Protein AF-A0A2N6ED39-F1 (afdb_monomer_lite)

Secondary structure (DSSP, 8-state):
------EEEEEEEEE-TT--EEEEETTTEEEES-S-STT--HHHHHHHHHHH----TT-EEE-HHHHHHSTT-EEEEEEEEETT-TTSEEEEE-S-TTTS-HHHHHHTTTT--

Sequence (113 aa):
MGERVSFNVNAELYENRFGELAIRFPGERVYQEVGTRKGENFLSDALRMLEQGECPKVWREMAPHELLYGKDWHCISRMGYVSGDERKPALEMEAQPKEIGARARAYLQDVLH

pLDDT: mean 85.82, std 12.34, range [34.44, 96.62]

Radius of gyration: 13.65 Å; chains: 1; bounding box: 30×32×41 Å

Structure (mmCIF, N/CA/C/O backbone):
data_AF-A0A2N6ED39-F1
#
_entry.id   AF-A0A2N6ED39-F1
#
loop_
_atom_site.group_PDB
_atom_site.id
_atom_site.type_symbol
_atom_site.label_atom_id
_atom_site.label_alt_id
_atom_site.label_comp_id
_atom_site.label_asym_id
_atom_site.label_entity_id
_atom_site.label_seq_id
_atom_site.pdbx_PDB_ins_code
_atom_site.Cartn_x
_atom_site.Cartn_y
_atom_site.Cartn_z
_atom_site.occupancy
_atom_site.B_iso_or_equiv
_atom_site.auth_seq_id
_atom_site.auth_comp_id
_atom_site.auth_asym_id
_atom_site.auth_atom_id
_atom_site.pdbx_PDB_model_num
ATOM 1 N N . MET A 1 1 ? -3.297 13.105 -30.021 1.00 34.44 1 MET A N 1
ATOM 2 C CA . MET A 1 1 ? -3.118 11.652 -29.819 1.00 34.44 1 MET A CA 1
ATOM 3 C C . MET A 1 1 ? -2.546 11.480 -28.426 1.00 34.44 1 MET A C 1
ATOM 5 O O . MET A 1 1 ? -1.394 11.827 -28.233 1.00 34.44 1 MET A O 1
ATOM 9 N N . GLY A 1 2 ? -3.368 11.107 -27.443 1.00 36.72 2 GLY A N 1
ATOM 10 C CA . GLY A 1 2 ? -2.869 10.820 -26.097 1.00 36.72 2 GLY A CA 1
ATOM 11 C C . GLY A 1 2 ? -2.257 9.428 -26.107 1.00 36.72 2 GLY A C 1
ATOM 12 O O . GLY A 1 2 ? -2.957 8.474 -26.451 1.00 36.72 2 GLY A O 1
ATOM 13 N N . GLU A 1 3 ? -0.961 9.317 -25.822 1.00 41.56 3 GLU A N 1
ATOM 14 C CA . GLU A 1 3 ? -0.326 8.020 -25.599 1.00 41.56 3 GLU A CA 1
ATOM 15 C C . GLU A 1 3 ? -1.124 7.275 -24.527 1.00 41.56 3 GLU A C 1
ATOM 17 O O . GLU A 1 3 ? -1.311 7.766 -23.414 1.00 41.56 3 GLU A O 1
ATOM 22 N N . ARG A 1 4 ? -1.650 6.100 -24.885 1.00 48.19 4 ARG A N 1
ATOM 23 C CA . ARG A 1 4 ? -2.228 5.168 -23.918 1.00 48.19 4 ARG A CA 1
ATOM 24 C C . ARG A 1 4 ? -1.074 4.637 -23.080 1.00 48.19 4 ARG A C 1
ATOM 26 O O . ARG A 1 4 ? -0.441 3.651 -23.449 1.00 48.19 4 ARG A O 1
ATOM 33 N N . VAL A 1 5 ? -0.769 5.335 -21.992 1.00 54.12 5 VAL A N 1
ATOM 34 C CA . VAL A 1 5 ? 0.172 4.861 -20.982 1.00 54.12 5 VAL A CA 1
ATOM 35 C C . VAL A 1 5 ? -0.348 3.516 -20.483 1.00 54.12 5 VAL A C 1
ATOM 37 O O . VAL A 1 5 ? -1.461 3.426 -19.971 1.00 54.12 5 VAL A O 1
ATOM 40 N N . SER A 1 6 ? 0.422 2.455 -20.705 1.00 59.56 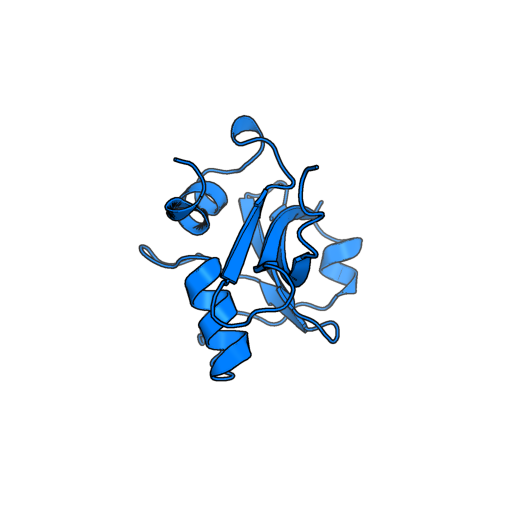6 SER A N 1
ATOM 41 C CA . SER A 1 6 ? 0.095 1.127 -20.185 1.00 59.56 6 SER A CA 1
ATOM 42 C C . SER A 1 6 ? 0.668 1.024 -18.778 1.00 59.56 6 SER A C 1
ATOM 44 O O . SER A 1 6 ? 1.870 1.198 -18.602 1.00 59.56 6 SER A O 1
ATOM 46 N N . PHE A 1 7 ? -0.180 0.794 -17.782 1.00 62.06 7 PHE A N 1
ATOM 47 C CA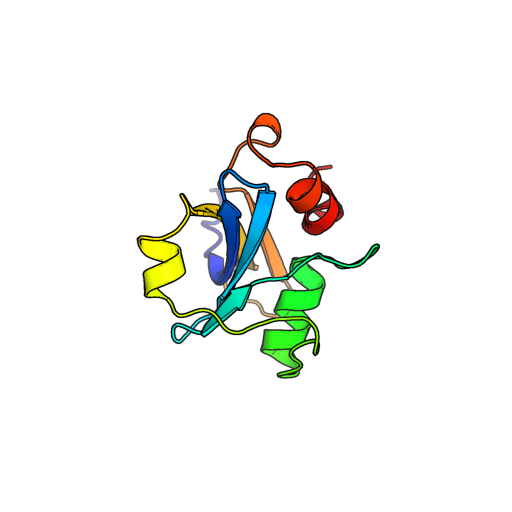 . PHE A 1 7 ? 0.225 0.694 -16.383 1.00 62.06 7 PHE A CA 1
ATOM 48 C C . PHE A 1 7 ? 0.217 -0.778 -15.966 1.00 62.06 7 PHE A C 1
ATOM 50 O O . PHE A 1 7 ? -0.840 -1.402 -15.888 1.00 62.06 7 PHE A O 1
ATOM 57 N N . ASN A 1 8 ? 1.398 -1.356 -15.739 1.00 71.12 8 ASN A N 1
ATOM 58 C CA . ASN A 1 8 ? 1.501 -2.705 -15.181 1.00 71.12 8 ASN A CA 1
ATOM 59 C C . ASN A 1 8 ? 1.396 -2.600 -13.659 1.00 71.12 8 ASN A C 1
ATOM 61 O O . ASN A 1 8 ? 2.307 -2.062 -13.034 1.00 71.12 8 ASN A O 1
ATOM 65 N N . VAL A 1 9 ? 0.292 -3.078 -13.079 1.00 74.31 9 VAL A N 1
ATOM 66 C CA . VAL A 1 9 ? 0.066 -3.040 -11.626 1.00 74.31 9 VAL A CA 1
ATOM 67 C C . VAL A 1 9 ? 0.973 -4.060 -10.939 1.00 74.31 9 VAL A C 1
ATOM 69 O O . VAL A 1 9 ? 0.857 -5.260 -11.179 1.00 74.31 9 VAL A O 1
ATOM 72 N N . ASN A 1 10 ? 1.852 -3.576 -10.063 1.00 85.31 10 ASN A N 1
ATOM 73 C CA . ASN A 1 10 ? 2.817 -4.383 -9.312 1.00 85.31 10 ASN A CA 1
ATOM 74 C C . ASN A 1 10 ? 2.618 -4.317 -7.796 1.00 85.31 10 ASN A C 1
ATOM 76 O O . ASN A 1 10 ? 3.173 -5.141 -7.075 1.00 85.31 10 ASN A O 1
ATOM 80 N N . ALA A 1 11 ? 1.821 -3.374 -7.296 1.00 92.88 11 ALA A N 1
ATOM 81 C CA . ALA A 1 11 ? 1.304 -3.429 -5.937 1.00 92.88 11 ALA A CA 1
ATOM 82 C C . ALA A 1 11 ? -0.023 -2.674 -5.836 1.00 92.88 11 ALA A C 1
ATOM 84 O O . ALA A 1 11 ? -0.276 -1.724 -6.572 1.00 92.88 11 ALA A O 1
ATOM 85 N N . GLU A 1 12 ? -0.867 -3.078 -4.901 1.00 95.06 12 GLU A N 1
ATOM 86 C CA . GLU A 1 12 ? -2.154 -2.451 -4.622 1.00 95.06 12 GLU A CA 1
ATOM 87 C C . GLU A 1 12 ? -2.236 -2.133 -3.127 1.00 95.06 12 GLU A C 1
ATOM 89 O O . GLU A 1 12 ? -1.987 -3.007 -2.296 1.00 95.06 12 GLU A O 1
ATOM 94 N N . LEU A 1 13 ? -2.598 -0.900 -2.779 1.00 95.88 13 LEU A N 1
ATOM 95 C CA . LEU A 1 13 ? -2.848 -0.466 -1.410 1.00 95.88 13 LEU A CA 1
ATOM 96 C C . LEU A 1 13 ? -4.347 -0.506 -1.122 1.00 95.88 13 LEU A C 1
ATOM 98 O O . LEU A 1 13 ? -5.158 0.058 -1.861 1.00 95.88 13 LEU A O 1
ATOM 102 N N . TYR A 1 14 ? -4.693 -1.139 -0.010 1.00 96.25 14 TYR A N 1
ATOM 103 C CA . TYR A 1 14 ? -6.049 -1.267 0.490 1.00 96.25 14 TYR A CA 1
ATOM 104 C C . TYR A 1 14 ? -6.181 -0.591 1.847 1.00 96.25 14 TYR A C 1
ATOM 106 O O . TYR A 1 14 ? -5.273 -0.641 2.681 1.00 96.25 14 TYR A O 1
ATOM 114 N N . GLU A 1 15 ? -7.350 -0.011 2.069 1.00 96.25 15 GLU A N 1
ATOM 115 C CA . GLU A 1 15 ? -7.798 0.502 3.355 1.00 96.25 15 GLU A CA 1
ATOM 116 C C . GLU A 1 15 ? -9.106 -0.189 3.732 1.00 96.25 15 GLU A C 1
ATOM 118 O O . GLU A 1 15 ? -9.873 -0.606 2.866 1.00 96.25 15 GLU A O 1
ATOM 123 N N . ASN A 1 16 ? -9.363 -0.348 5.026 1.00 94.62 16 ASN A N 1
ATOM 124 C CA . ASN A 1 16 ? -10.655 -0.819 5.504 1.00 94.62 16 ASN A CA 1
ATOM 125 C C . ASN A 1 16 ? -11.385 0.234 6.334 1.00 94.62 16 ASN A C 1
ATOM 127 O O . ASN A 1 16 ? -10.831 1.274 6.689 1.00 94.62 16 ASN A O 1
ATOM 131 N N . ARG A 1 17 ? -12.629 -0.065 6.717 1.00 91.94 17 ARG A N 1
ATOM 132 C CA . ARG A 1 17 ? -13.469 0.845 7.519 1.00 91.94 17 ARG A CA 1
ATOM 133 C C . ARG A 1 17 ? -12.873 1.268 8.871 1.00 91.94 17 ARG A C 1
ATOM 135 O O . ARG A 1 17 ? -13.371 2.205 9.487 1.00 91.94 17 ARG A O 1
ATOM 142 N N . PHE A 1 18 ? -11.860 0.557 9.368 1.00 92.62 18 PHE A N 1
ATOM 143 C CA . PHE A 1 18 ? -11.164 0.866 10.618 1.00 92.62 18 PHE A CA 1
ATOM 144 C C . PHE A 1 18 ? -9.891 1.704 10.403 1.00 92.62 18 PHE A C 1
ATOM 146 O O . PHE A 1 18 ? -9.217 2.041 11.377 1.00 92.62 18 PHE A O 1
ATOM 153 N N . GLY A 1 19 ? -9.549 2.047 9.155 1.00 91.94 19 GLY A N 1
ATOM 154 C CA . GLY A 1 19 ? -8.312 2.749 8.803 1.00 91.94 19 GLY A CA 1
ATOM 155 C C . GLY A 1 19 ? -7.061 1.872 8.920 1.00 91.94 19 GLY A C 1
ATOM 156 O O . GLY A 1 19 ? -5.943 2.385 9.043 1.00 91.94 19 GLY A O 1
ATOM 157 N N . GLU A 1 20 ? -7.228 0.545 8.942 1.00 95.25 20 GLU A N 1
ATOM 158 C CA . GLU A 1 20 ? -6.110 -0.380 8.775 1.00 95.25 20 GLU A CA 1
ATOM 159 C C . GLU A 1 20 ? -5.695 -0.398 7.303 1.00 95.25 20 GLU A C 1
ATOM 161 O O . GLU A 1 20 ? -6.522 -0.181 6.418 1.00 95.25 20 GLU A O 1
ATOM 166 N N . LEU A 1 21 ? -4.414 -0.670 7.054 1.00 96.25 21 LEU A N 1
ATOM 167 C CA . LEU A 1 21 ? -3.842 -0.701 5.713 1.00 96.25 21 LEU A CA 1
ATOM 168 C C . LEU A 1 21 ? -3.290 -2.086 5.395 1.00 96.25 21 LEU A C 1
ATOM 170 O O . LEU A 1 21 ? -2.718 -2.748 6.272 1.00 96.25 21 LEU A O 1
ATOM 174 N N . ALA A 1 22 ? -3.412 -2.472 4.129 1.00 96.62 22 ALA A N 1
ATOM 175 C CA . ALA A 1 22 ? -2.798 -3.670 3.584 1.00 96.62 22 ALA A CA 1
ATOM 176 C C . ALA A 1 22 ? -2.241 -3.418 2.178 1.00 96.62 22 ALA A C 1
ATOM 178 O O . ALA A 1 22 ? -2.822 -2.658 1.408 1.00 96.62 22 ALA A O 1
ATOM 179 N N . ILE A 1 23 ? -1.132 -4.070 1.835 1.00 95.94 23 ILE A N 1
ATOM 180 C CA . ILE A 1 23 ? -0.574 -4.076 0.481 1.00 95.94 23 ILE A CA 1
ATOM 181 C C . ILE A 1 23 ? -0.709 -5.474 -0.099 1.00 95.94 23 ILE A C 1
ATOM 183 O O . ILE A 1 23 ? -0.299 -6.455 0.522 1.00 95.94 23 ILE A O 1
ATOM 187 N N . ARG A 1 24 ? -1.236 -5.557 -1.316 1.00 95.06 24 ARG A N 1
ATOM 188 C CA . ARG A 1 24 ? -1.232 -6.765 -2.133 1.00 95.06 24 ARG A CA 1
ATOM 189 C C . ARG A 1 24 ? -0.187 -6.639 -3.233 1.00 95.06 24 ARG A C 1
ATOM 191 O O . ARG A 1 24 ? -0.177 -5.665 -3.977 1.00 95.06 24 ARG A O 1
ATOM 198 N N . PHE A 1 25 ? 0.653 -7.655 -3.351 1.00 92.81 25 PHE A N 1
ATOM 199 C CA . PHE A 1 25 ? 1.624 -7.826 -4.426 1.00 92.81 25 PHE A CA 1
ATOM 200 C C . PHE A 1 25 ? 1.181 -8.959 -5.374 1.00 92.81 25 PHE A C 1
ATOM 202 O O . PHE A 1 25 ? 0.321 -9.776 -5.015 1.00 92.81 25 PHE A O 1
ATOM 209 N N . PRO A 1 26 ? 1.771 -9.047 -6.581 1.00 87.19 26 PRO A N 1
ATOM 210 C CA . PRO A 1 26 ? 1.613 -10.177 -7.485 1.00 87.19 26 PRO A CA 1
ATOM 211 C C . PRO A 1 26 ? 1.875 -11.523 -6.799 1.00 87.19 26 PRO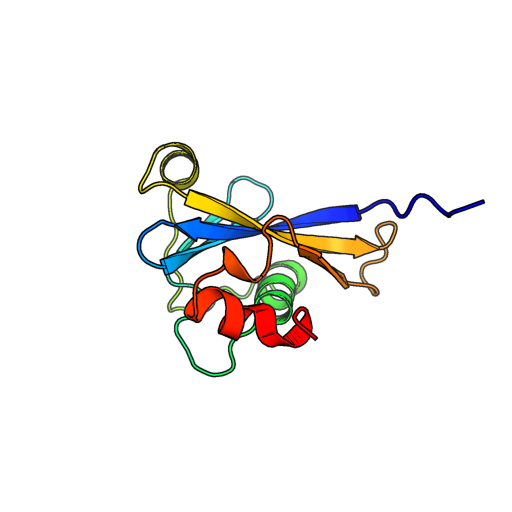 A C 1
ATOM 213 O O . PRO A 1 26 ? 2.655 -11.622 -5.851 1.00 87.19 26 PRO A O 1
ATOM 216 N N . GLY A 1 27 ? 1.223 -12.576 -7.298 1.00 85.19 27 GLY A N 1
ATOM 217 C CA . GLY A 1 27 ? 1.342 -13.917 -6.717 1.00 85.19 27 GLY A CA 1
ATOM 218 C C . GLY A 1 27 ? 0.610 -14.078 -5.384 1.00 85.19 27 GLY A C 1
ATOM 219 O O . GLY A 1 27 ? 1.032 -14.874 -4.555 1.00 85.19 27 GLY A O 1
ATOM 220 N N . GLU A 1 28 ? -0.462 -13.306 -5.176 1.00 80.50 28 GLU A N 1
ATOM 221 C CA . GLU A 1 28 ? -1.345 -13.405 -4.005 1.00 80.50 28 GLU A CA 1
ATOM 222 C C . GLU A 1 28 ? -0.658 -13.143 -2.653 1.00 80.50 28 GLU A C 1
ATOM 224 O O . GLU A 1 28 ? -1.132 -13.574 -1.608 1.00 80.50 28 GLU A O 1
ATOM 229 N N . ARG A 1 29 ? 0.444 -12.390 -2.631 1.00 91.00 29 ARG A N 1
ATOM 230 C CA . ARG A 1 29 ? 1.095 -12.012 -1.371 1.00 91.00 29 ARG A CA 1
ATOM 231 C C . ARG A 1 29 ? 0.423 -10.771 -0.804 1.00 91.00 29 ARG A C 1
ATOM 233 O O . ARG A 1 29 ? 0.452 -9.720 -1.443 1.00 91.00 29 ARG A O 1
ATOM 240 N N . VAL A 1 30 ? -0.160 -10.875 0.386 1.00 95.00 30 VAL A N 1
ATOM 241 C CA . VAL A 1 30 ? -0.829 -9.749 1.049 1.00 95.00 30 VAL A CA 1
ATOM 242 C C . VAL A 1 30 ? -0.209 -9.505 2.416 1.00 95.00 30 VAL A C 1
ATOM 244 O O . VAL A 1 30 ? 0.001 -10.433 3.192 1.00 95.00 30 VAL A O 1
ATOM 247 N N . TYR A 1 31 ? 0.079 -8.240 2.708 1.00 95.88 31 TYR A N 1
ATOM 248 C CA . TYR A 1 31 ? 0.678 -7.801 3.960 1.00 95.88 31 TYR A CA 1
ATOM 249 C C . TYR A 1 31 ? -0.189 -6.737 4.619 1.00 95.88 31 TYR A C 1
ATOM 251 O O . TYR A 1 31 ? -0.539 -5.751 3.982 1.00 95.88 31 TYR A O 1
ATOM 259 N N . GLN A 1 32 ? -0.514 -6.922 5.894 1.00 94.50 32 GLN A N 1
ATOM 260 C CA . GLN A 1 32 ? -1.175 -5.941 6.755 1.00 94.50 32 GLN A CA 1
ATOM 261 C C . GLN A 1 32 ? -0.167 -5.301 7.721 1.00 94.50 32 GLN A C 1
ATOM 263 O O . GLN A 1 32 ? 1.010 -5.664 7.750 1.00 94.50 32 GLN A O 1
ATOM 268 N N . GLU A 1 33 ? -0.640 -4.354 8.536 1.00 93.12 33 GLU A N 1
ATOM 269 C CA . GLU A 1 33 ? 0.202 -3.569 9.458 1.00 93.12 33 GLU A CA 1
ATOM 270 C C . GLU A 1 33 ? 1.266 -2.720 8.718 1.00 93.12 33 GLU A C 1
ATOM 272 O O . GLU A 1 33 ? 2.336 -2.414 9.244 1.00 93.12 33 GLU A O 1
ATOM 277 N N . VAL A 1 34 ? 0.934 -2.275 7.501 1.00 93.12 34 VAL A N 1
ATOM 278 C CA . VAL A 1 34 ? 1.758 -1.379 6.664 1.00 93.12 34 VAL A CA 1
ATOM 279 C C . VAL A 1 34 ? 1.518 0.095 7.008 1.00 93.12 34 VAL A C 1
ATOM 281 O O . VAL A 1 34 ? 0.450 0.442 7.516 1.00 93.12 34 VAL A O 1
ATOM 284 N N . GLY A 1 35 ? 2.485 0.983 6.765 1.00 89.75 35 GLY A N 1
ATOM 285 C CA . GLY A 1 35 ? 2.341 2.411 7.087 1.00 89.75 35 GLY A CA 1
ATOM 286 C C . GLY A 1 35 ? 2.041 2.651 8.572 1.00 89.75 35 GLY A C 1
ATOM 287 O O . GLY A 1 35 ? 1.165 3.448 8.914 1.00 89.75 35 GLY A O 1
ATOM 288 N N . THR A 1 36 ? 2.657 1.864 9.462 1.00 89.00 36 THR A N 1
ATOM 289 C CA . THR A 1 36 ? 2.516 2.016 10.925 1.00 89.00 36 THR A CA 1
ATOM 290 C C . THR A 1 36 ? 3.483 3.055 11.472 1.00 89.00 36 THR A C 1
ATOM 292 O O . THR A 1 36 ? 3.223 3.631 12.531 1.00 89.00 36 THR A O 1
ATOM 295 N N . ARG A 1 37 ? 4.608 3.294 10.787 1.00 86.00 37 ARG A N 1
ATOM 296 C CA . ARG A 1 37 ? 5.655 4.194 11.268 1.00 86.00 37 ARG A CA 1
ATOM 297 C C . ARG A 1 37 ? 5.619 5.520 10.530 1.00 86.00 37 ARG A C 1
ATOM 299 O O . ARG A 1 37 ? 5.289 5.620 9.352 1.00 86.00 37 ARG A O 1
ATOM 306 N N . LYS A 1 38 ? 6.012 6.568 11.250 1.00 80.81 38 LYS A N 1
ATOM 307 C CA . LYS A 1 38 ? 6.141 7.906 10.682 1.00 80.81 38 LYS A CA 1
ATOM 308 C C . LYS A 1 38 ? 7.247 7.916 9.623 1.00 80.81 38 LYS A C 1
ATOM 310 O O . LYS A 1 38 ? 8.360 7.482 9.905 1.00 80.81 38 LYS A O 1
ATOM 315 N N . GLY A 1 39 ? 6.940 8.468 8.452 1.00 82.31 39 GLY A N 1
ATOM 316 C CA . GLY A 1 39 ? 7.878 8.581 7.333 1.00 82.31 39 GLY A CA 1
ATOM 317 C C . GLY A 1 39 ? 7.920 7.360 6.413 1.00 82.31 39 GLY A C 1
ATOM 318 O O . GLY A 1 39 ? 8.662 7.390 5.438 1.00 82.31 39 GLY A O 1
ATOM 319 N N . GLU A 1 40 ? 7.138 6.312 6.690 1.00 88.81 40 GLU A N 1
ATOM 320 C CA . GLU A 1 40 ? 6.912 5.243 5.714 1.00 88.81 40 GLU A CA 1
ATOM 321 C C . GLU A 1 40 ? 6.066 5.767 4.548 1.00 88.81 40 GLU A C 1
ATOM 323 O O . GLU A 1 40 ? 5.219 6.647 4.721 1.00 88.81 40 GLU A O 1
ATOM 328 N N . ASN A 1 41 ? 6.306 5.219 3.361 1.00 91.88 41 ASN A N 1
ATOM 329 C CA . ASN A 1 41 ? 5.661 5.641 2.128 1.00 91.88 41 ASN A CA 1
ATOM 330 C C . ASN A 1 41 ? 5.359 4.425 1.249 1.00 91.88 41 ASN A C 1
ATOM 332 O O . ASN A 1 41 ? 6.226 3.567 1.071 1.00 91.88 41 ASN A O 1
ATOM 336 N N . PHE A 1 42 ? 4.152 4.383 0.680 1.00 93.25 42 PHE A N 1
ATOM 337 C CA . PHE A 1 42 ? 3.691 3.242 -0.108 1.00 93.25 42 PHE A CA 1
ATOM 338 C C . PHE A 1 42 ? 4.594 2.933 -1.307 1.00 93.25 42 PHE A C 1
ATOM 340 O O . PHE A 1 42 ? 4.978 1.780 -1.490 1.00 93.25 42 PHE A O 1
ATOM 347 N N . LEU A 1 43 ? 4.970 3.944 -2.096 1.00 91.50 43 LEU A N 1
ATOM 348 C CA . LEU A 1 43 ? 5.806 3.755 -3.282 1.00 91.50 43 LEU A CA 1
ATOM 349 C C . LEU A 1 43 ? 7.173 3.185 -2.902 1.00 91.50 43 LEU A C 1
ATOM 351 O O . LEU A 1 43 ? 7.627 2.209 -3.491 1.00 91.50 43 LEU A O 1
ATOM 355 N N . SER A 1 44 ? 7.801 3.774 -1.885 1.00 90.75 44 SER A N 1
ATOM 356 C CA . SER A 1 44 ? 9.126 3.364 -1.418 1.00 90.75 44 SER A CA 1
ATOM 357 C C . SER A 1 44 ? 9.117 1.949 -0.836 1.00 90.75 44 SER A C 1
ATOM 359 O O . SER A 1 44 ? 10.002 1.151 -1.140 1.00 90.75 44 SER A O 1
ATOM 361 N N . ASP A 1 45 ? 8.108 1.607 -0.031 1.00 92.44 45 ASP A N 1
ATOM 362 C CA . ASP A 1 45 ? 7.967 0.260 0.527 1.00 92.44 45 ASP A CA 1
ATOM 363 C C . ASP A 1 45 ? 7.652 -0.783 -0.556 1.00 92.44 45 ASP A C 1
ATOM 365 O O . ASP A 1 45 ? 8.212 -1.880 -0.525 1.00 92.44 45 ASP A O 1
ATOM 369 N N . ALA A 1 46 ? 6.797 -0.447 -1.529 1.00 91.31 46 ALA A N 1
ATOM 370 C CA . ALA A 1 46 ? 6.481 -1.328 -2.649 1.00 91.31 46 ALA A CA 1
ATOM 371 C C . ALA A 1 46 ? 7.717 -1.595 -3.517 1.00 91.31 46 ALA A C 1
ATOM 373 O O . ALA A 1 46 ? 7.999 -2.750 -3.826 1.00 91.31 46 ALA A O 1
ATOM 374 N N . LEU A 1 47 ? 8.491 -0.556 -3.849 1.00 90.25 47 LEU A N 1
ATOM 375 C CA . LEU A 1 47 ? 9.744 -0.694 -4.597 1.00 90.25 47 LEU A CA 1
ATOM 376 C C . LEU A 1 47 ? 10.762 -1.536 -3.833 1.00 90.25 47 LEU A C 1
ATOM 378 O O . LEU A 1 47 ? 11.325 -2.470 -4.392 1.00 90.25 47 LEU A O 1
ATOM 382 N N . ARG A 1 48 ? 10.952 -1.277 -2.534 1.00 90.56 48 ARG A N 1
ATOM 383 C CA . ARG A 1 48 ? 11.881 -2.059 -1.712 1.00 90.56 48 ARG A CA 1
ATOM 384 C C . ARG A 1 48 ? 11.502 -3.545 -1.685 1.00 90.56 48 ARG A C 1
ATOM 386 O O . ARG A 1 48 ? 12.368 -4.410 -1.799 1.00 90.56 48 ARG A O 1
ATOM 393 N N . MET A 1 49 ? 10.210 -3.851 -1.588 1.00 90.12 49 MET A N 1
ATOM 394 C CA . MET A 1 49 ? 9.720 -5.227 -1.633 1.00 90.12 49 MET A CA 1
ATOM 395 C C . MET A 1 49 ? 9.907 -5.876 -3.015 1.00 90.12 49 MET A C 1
ATOM 397 O O . MET A 1 49 ? 10.324 -7.030 -3.089 1.00 90.12 49 MET A O 1
ATOM 401 N N . LEU A 1 50 ? 9.603 -5.159 -4.101 1.00 87.50 50 LEU A N 1
ATOM 402 C CA . LEU A 1 50 ? 9.655 -5.683 -5.472 1.00 87.50 50 LEU A CA 1
ATOM 403 C C . LEU A 1 50 ? 11.088 -5.835 -6.000 1.00 87.50 50 LEU A C 1
ATOM 405 O O . LEU A 1 50 ? 11.399 -6.842 -6.628 1.00 87.50 50 LEU A O 1
ATOM 409 N N . GLU A 1 51 ? 11.960 -4.865 -5.727 1.00 87.88 51 GLU A N 1
ATOM 410 C CA . GLU A 1 51 ? 13.326 -4.819 -6.263 1.00 87.88 51 GLU A CA 1
ATOM 411 C C . GLU A 1 51 ? 14.333 -5.556 -5.375 1.00 87.88 51 GLU A C 1
ATOM 413 O O . GLU A 1 51 ? 15.263 -6.185 -5.876 1.00 87.88 51 GLU A O 1
ATOM 418 N N . GLN A 1 52 ? 14.167 -5.473 -4.051 1.00 86.88 52 GLN A N 1
ATOM 419 C CA . GLN A 1 52 ? 15.154 -5.971 -3.084 1.00 86.88 52 GLN A CA 1
ATOM 420 C C . GLN A 1 52 ? 14.644 -7.191 -2.307 1.00 86.88 52 GLN A C 1
ATOM 422 O O . GLN A 1 52 ? 15.411 -7.840 -1.598 1.00 86.88 52 GLN A O 1
ATOM 427 N N . GLY A 1 53 ? 13.352 -7.523 -2.422 1.00 84.62 53 GLY A N 1
ATOM 428 C CA . GLY A 1 53 ? 12.732 -8.601 -1.652 1.00 84.62 53 GLY A CA 1
ATOM 429 C C . GLY A 1 53 ? 12.645 -8.310 -0.151 1.00 84.62 53 GLY A C 1
ATOM 430 O O . GLY A 1 53 ? 12.379 -9.226 0.631 1.00 84.62 53 GLY A O 1
ATOM 431 N N . GLU A 1 54 ? 12.882 -7.066 0.280 1.00 87.62 54 GLU A N 1
ATOM 432 C CA . GLU A 1 54 ? 12.910 -6.731 1.701 1.00 87.62 54 GLU A CA 1
ATOM 433 C C . GLU A 1 54 ? 11.506 -6.433 2.227 1.00 87.62 54 GLU A C 1
ATOM 435 O O . GLU A 1 54 ? 10.911 -5.384 1.960 1.00 87.62 54 GLU A O 1
ATOM 440 N N . CYS A 1 55 ? 11.009 -7.345 3.059 1.00 86.00 55 CYS A N 1
ATOM 441 C CA . CYS A 1 55 ? 9.784 -7.152 3.818 1.00 86.00 55 CYS A CA 1
ATOM 442 C C . CYS A 1 55 ? 10.118 -6.579 5.208 1.00 86.00 55 CYS A C 1
ATOM 444 O O . CYS A 1 55 ? 10.829 -7.231 5.986 1.00 86.00 55 CYS A O 1
ATOM 446 N N . PRO A 1 56 ? 9.643 -5.373 5.565 1.00 85.69 56 PRO A N 1
ATOM 447 C CA . PRO A 1 56 ? 9.876 -4.835 6.899 1.00 85.69 56 PRO A CA 1
ATOM 448 C C . PRO A 1 56 ? 9.219 -5.718 7.970 1.00 85.69 56 PRO A C 1
ATOM 450 O O . PRO A 1 56 ? 8.066 -6.116 7.866 1.00 85.69 56 PRO A O 1
ATOM 453 N N . LYS A 1 57 ? 9.953 -5.980 9.060 1.00 85.06 57 LYS A N 1
ATOM 454 C CA . LYS A 1 57 ? 9.582 -6.955 10.113 1.00 85.06 57 LYS A CA 1
ATOM 455 C C . LYS A 1 57 ? 8.242 -6.707 10.814 1.00 85.06 57 LYS A C 1
ATOM 457 O O . LYS A 1 57 ? 7.772 -7.578 11.535 1.00 85.06 57 LYS A O 1
ATOM 462 N N . VAL A 1 58 ? 7.701 -5.497 10.700 1.00 89.06 58 VAL A N 1
ATOM 463 C CA . VAL A 1 58 ? 6.410 -5.134 11.300 1.00 89.06 58 VAL A CA 1
ATOM 464 C C . VAL A 1 58 ? 5.230 -5.576 10.447 1.00 89.06 58 VAL A C 1
ATOM 466 O O . VAL A 1 58 ? 4.129 -5.671 10.970 1.00 89.06 58 VAL A O 1
ATOM 469 N N . TRP A 1 59 ? 5.446 -5.860 9.162 1.00 93.31 59 TRP A N 1
ATOM 470 C CA . TRP A 1 59 ? 4.387 -6.351 8.299 1.00 93.31 59 TRP A CA 1
ATOM 471 C C . TRP A 1 59 ? 4.013 -7.769 8.684 1.00 93.31 59 TRP A C 1
ATOM 473 O O . TRP A 1 59 ? 4.868 -8.610 8.974 1.00 93.31 59 TRP A O 1
ATOM 483 N N . ARG A 1 60 ? 2.713 -8.035 8.649 1.00 93.38 60 ARG A N 1
ATOM 484 C CA . ARG A 1 60 ? 2.178 -9.372 8.874 1.00 93.38 60 ARG A CA 1
ATOM 485 C C . ARG A 1 60 ? 1.551 -9.870 7.603 1.00 93.38 60 ARG A C 1
ATOM 487 O O . ARG A 1 60 ? 0.791 -9.150 6.967 1.00 93.38 60 ARG A O 1
ATOM 494 N N . GLU A 1 61 ? 1.867 -11.101 7.244 1.00 94.06 61 GLU A N 1
ATOM 495 C CA . GLU A 1 61 ? 1.181 -11.755 6.145 1.00 94.06 61 GLU A CA 1
ATOM 496 C C . GLU A 1 61 ? -0.300 -11.930 6.496 1.00 94.06 61 GLU A C 1
ATOM 498 O O . GLU A 1 61 ? -0.664 -12.182 7.649 1.00 94.06 61 GLU A O 1
ATOM 503 N N . MET A 1 62 ? -1.146 -11.724 5.499 1.00 92.88 62 MET A N 1
ATOM 504 C CA . MET A 1 62 ? -2.589 -11.885 5.571 1.00 92.88 62 MET A CA 1
ATOM 505 C C . MET A 1 62 ? -3.008 -12.783 4.414 1.00 92.88 62 MET A C 1
ATOM 507 O O . MET A 1 62 ? -2.449 -12.688 3.319 1.00 92.88 62 MET A O 1
ATOM 511 N N . ALA A 1 63 ? -3.991 -13.655 4.625 1.00 91.38 63 ALA A N 1
ATOM 512 C CA . ALA A 1 63 ? -4.449 -14.490 3.531 1.00 91.38 63 ALA A CA 1
ATOM 513 C C . ALA A 1 63 ? -5.238 -13.644 2.504 1.00 91.38 63 ALA A C 1
ATOM 515 O O . ALA A 1 63 ? -6.033 -12.785 2.893 1.00 91.38 63 ALA A O 1
ATOM 516 N N . PRO A 1 64 ? -5.105 -13.891 1.186 1.00 91.19 64 PRO A N 1
ATOM 517 C CA . PRO A 1 64 ? -5.778 -13.100 0.146 1.00 91.19 64 PRO A CA 1
ATOM 518 C C . PRO A 1 64 ? -7.293 -13.009 0.306 1.00 91.19 64 PRO A C 1
ATOM 520 O O . PRO A 1 64 ? -7.899 -11.975 0.039 1.00 91.19 64 PRO A O 1
ATOM 523 N N . HIS A 1 65 ? -7.918 -14.089 0.771 1.00 89.19 65 HIS A 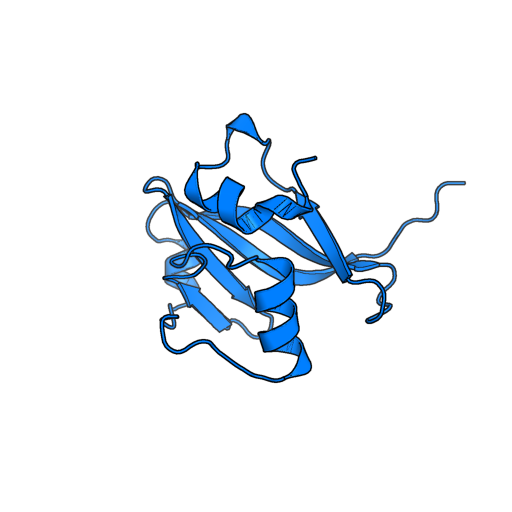N 1
ATOM 524 C CA . HIS A 1 65 ? -9.359 -14.132 0.985 1.00 89.19 65 HIS A CA 1
ATOM 525 C C . HIS A 1 65 ? -9.812 -13.206 2.125 1.00 89.19 65 HIS A C 1
ATOM 527 O O . HIS A 1 65 ? -10.943 -12.732 2.098 1.00 89.19 65 HIS A O 1
ATOM 533 N N . GLU A 1 66 ? -8.951 -12.900 3.100 1.00 90.06 66 GLU A N 1
ATOM 534 C CA . GLU A 1 66 ? -9.261 -11.927 4.154 1.00 90.06 66 GLU A CA 1
ATOM 535 C C . GLU A 1 66 ? -9.299 -10.499 3.608 1.00 90.06 66 GLU A C 1
ATOM 537 O O . GLU A 1 66 ? -10.063 -9.680 4.113 1.00 90.06 66 GLU A O 1
ATOM 542 N N . LEU A 1 67 ? -8.538 -10.211 2.546 1.00 89.12 67 LEU A N 1
ATOM 543 C CA . LEU A 1 67 ? -8.637 -8.948 1.815 1.00 89.12 67 LEU A CA 1
ATOM 544 C C . LEU A 1 67 ? -9.964 -8.850 1.046 1.00 89.12 67 LEU A C 1
ATOM 546 O O . LEU A 1 67 ? -10.550 -7.782 0.970 1.00 89.12 67 LEU A O 1
ATOM 550 N N . LEU A 1 68 ? -10.447 -9.960 0.482 1.00 83.38 68 LEU A N 1
ATOM 551 C CA . LEU A 1 68 ? -11.654 -9.971 -0.357 1.00 83.38 68 LEU A CA 1
ATOM 552 C C . LEU A 1 68 ? -12.961 -10.026 0.444 1.00 83.38 68 LEU A C 1
ATOM 554 O O . LEU A 1 68 ? -13.959 -9.445 0.028 1.00 83.38 68 LEU A O 1
ATOM 558 N N . TYR A 1 69 ? -12.973 -10.745 1.567 1.00 84.62 69 TYR A N 1
ATOM 559 C CA . TYR A 1 69 ? -14.194 -11.025 2.334 1.00 84.62 69 TYR A CA 1
ATOM 560 C C . TYR A 1 69 ? -14.159 -10.475 3.764 1.00 84.62 69 TYR A C 1
ATOM 562 O O . TYR A 1 69 ? -15.180 -10.475 4.453 1.00 84.62 69 TYR A O 1
ATOM 570 N N . GLY A 1 70 ? -12.995 -10.033 4.242 1.00 81.19 70 GLY A N 1
ATOM 571 C CA . GLY A 1 70 ? -12.816 -9.523 5.594 1.00 81.19 70 GLY A CA 1
ATOM 572 C C . GLY A 1 70 ? -12.937 -8.004 5.673 1.00 81.19 70 GLY A C 1
ATOM 573 O O . GLY A 1 70 ? -12.628 -7.293 4.727 1.00 81.19 70 GLY A O 1
ATOM 574 N N . LYS A 1 71 ? -13.366 -7.515 6.843 1.00 84.62 71 LYS A N 1
ATOM 575 C CA . LYS A 1 71 ? -13.218 -6.135 7.355 1.00 84.62 71 LYS A CA 1
ATOM 576 C C . LYS A 1 71 ? -13.604 -4.951 6.446 1.00 84.62 71 LYS A C 1
ATOM 578 O O . LYS A 1 71 ? -13.395 -3.825 6.883 1.00 84.62 71 LYS A O 1
ATOM 583 N N . ASP A 1 72 ? -14.239 -5.174 5.297 1.00 90.94 72 ASP A N 1
ATOM 584 C CA . ASP A 1 72 ? -14.629 -4.125 4.342 1.00 90.94 72 ASP A CA 1
ATOM 585 C C . ASP A 1 72 ? -13.413 -3.398 3.736 1.00 90.94 72 ASP A C 1
ATOM 587 O O . ASP A 1 72 ? -13.292 -2.172 3.787 1.00 90.94 72 ASP A O 1
ATOM 591 N N . TRP A 1 73 ? -12.449 -4.180 3.237 1.00 94.62 73 TRP A N 1
ATOM 592 C CA . TRP A 1 73 ? -11.298 -3.653 2.507 1.00 94.62 73 TRP A CA 1
ATOM 593 C C . TRP A 1 73 ? -11.708 -3.130 1.131 1.00 94.62 73 TRP A C 1
ATOM 595 O O . TRP A 1 73 ? -12.450 -3.778 0.394 1.00 94.62 73 TRP A O 1
ATOM 605 N N . HIS A 1 74 ? -11.142 -1.997 0.743 1.00 93.88 74 HIS A N 1
ATOM 606 C CA . HIS A 1 74 ? -11.273 -1.434 -0.591 1.00 93.88 74 HIS A CA 1
ATOM 607 C C . HIS A 1 74 ? -9.917 -0.919 -1.071 1.00 93.88 74 HIS A C 1
ATOM 609 O O . HIS A 1 74 ? -9.082 -0.477 -0.281 1.00 93.88 74 HIS A O 1
ATOM 615 N N . CYS A 1 75 ? -9.676 -1.020 -2.376 1.00 94.06 75 CYS A N 1
ATOM 616 C CA . CYS A 1 75 ? -8.446 -0.522 -2.976 1.00 94.06 75 CYS A CA 1
ATOM 617 C C . CYS A 1 75 ? -8.500 1.008 -3.040 1.00 94.06 75 CYS A C 1
ATOM 619 O O . CYS A 1 75 ? -9.483 1.571 -3.517 1.00 94.06 75 CYS A O 1
ATOM 621 N N . ILE A 1 76 ? -7.446 1.667 -2.562 1.00 94.69 76 ILE A N 1
ATOM 622 C CA . ILE A 1 76 ? -7.347 3.133 -2.538 1.00 94.69 76 ILE A CA 1
ATOM 623 C C . ILE A 1 76 ? -6.275 3.668 -3.486 1.00 94.69 76 ILE A C 1
ATOM 625 O O . ILE A 1 76 ? -6.381 4.801 -3.958 1.00 94.69 76 ILE A O 1
ATOM 629 N N . SER A 1 77 ? -5.249 2.869 -3.789 1.00 93.75 77 SER A N 1
ATOM 630 C CA . SER A 1 77 ? -4.179 3.247 -4.709 1.00 93.75 77 SER A CA 1
ATOM 631 C C . SER A 1 77 ? -3.501 2.017 -5.307 1.00 93.75 77 SER A C 1
ATOM 633 O O . SER A 1 77 ? -3.430 0.961 -4.678 1.00 93.75 77 SER A O 1
ATOM 635 N N . ARG A 1 78 ? -2.971 2.166 -6.518 1.00 93.50 78 ARG A N 1
ATOM 636 C CA . ARG A 1 78 ? -2.171 1.164 -7.220 1.00 93.50 78 ARG A CA 1
ATOM 637 C C . ARG A 1 78 ? -0.794 1.714 -7.542 1.00 93.50 78 ARG A C 1
ATOM 639 O O . ARG A 1 78 ? -0.639 2.889 -7.847 1.00 93.50 78 ARG A O 1
ATOM 646 N N . MET A 1 79 ? 0.196 0.838 -7.514 1.00 92.00 79 MET A N 1
ATOM 647 C CA . MET A 1 79 ? 1.565 1.100 -7.927 1.00 92.00 79 MET A CA 1
ATOM 648 C C . MET A 1 79 ? 1.891 0.274 -9.160 1.00 92.00 79 MET A C 1
ATOM 650 O O . MET A 1 79 ? 1.524 -0.901 -9.258 1.00 92.00 79 MET A O 1
AT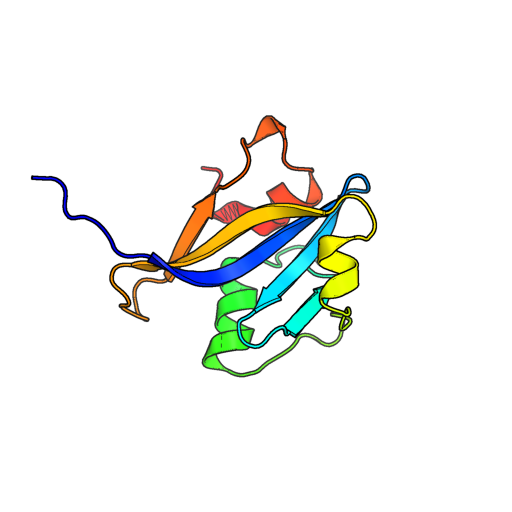OM 654 N N . GLY A 1 80 ? 2.603 0.891 -10.091 1.00 89.50 80 GLY A N 1
ATOM 655 C CA . GLY A 1 80 ? 2.992 0.270 -11.341 1.00 89.50 80 GLY A CA 1
ATOM 656 C C . GLY A 1 80 ? 4.056 1.067 -12.072 1.00 89.50 80 GLY A C 1
ATOM 657 O O . GLY A 1 80 ? 4.540 2.088 -11.586 1.00 89.50 80 GLY A O 1
ATOM 658 N N . TYR A 1 81 ? 4.421 0.584 -13.254 1.00 87.25 81 TYR A N 1
ATOM 659 C CA . TYR A 1 81 ? 5.431 1.213 -14.104 1.00 87.25 81 TYR A CA 1
ATOM 660 C C . TYR A 1 81 ? 4.794 1.808 -15.355 1.00 87.25 81 TYR A C 1
ATOM 662 O O . TYR A 1 81 ? 4.025 1.138 -16.053 1.00 87.25 81 TYR A O 1
ATOM 670 N N . VAL A 1 82 ? 5.143 3.058 -15.660 1.00 84.62 82 VAL A N 1
ATOM 671 C CA . VAL A 1 82 ? 4.670 3.775 -16.852 1.00 84.62 82 VAL A CA 1
ATOM 672 C C . VAL A 1 82 ? 5.203 3.078 -18.101 1.00 84.62 82 VAL A C 1
ATOM 674 O O . VAL A 1 82 ? 6.410 3.026 -18.325 1.00 84.62 82 VAL A O 1
ATOM 677 N N . SER A 1 83 ? 4.305 2.537 -18.923 1.00 82.81 83 SER A N 1
ATOM 678 C CA . SER A 1 83 ? 4.642 1.748 -20.117 1.00 82.81 83 SER A CA 1
ATOM 679 C C . SER A 1 83 ? 5.539 0.538 -19.818 1.00 82.81 83 SER A C 1
ATOM 681 O O . SER A 1 83 ? 6.288 0.094 -20.686 1.00 82.81 83 SER A O 1
ATOM 683 N N . GLY A 1 84 ? 5.483 0.015 -18.588 1.00 77.81 84 GLY A N 1
ATOM 684 C CA . GLY A 1 84 ? 6.354 -1.071 -18.136 1.00 77.81 84 GLY A CA 1
ATOM 685 C C . GLY A 1 84 ? 7.822 -0.678 -17.928 1.00 77.81 84 GLY A C 1
ATOM 686 O O . GLY A 1 84 ? 8.645 -1.563 -17.728 1.00 77.81 84 GLY A O 1
ATOM 687 N N . ASP A 1 85 ? 8.164 0.614 -17.974 1.00 83.00 85 ASP A N 1
ATOM 688 C CA . ASP A 1 85 ? 9.517 1.097 -17.692 1.00 83.00 85 ASP A CA 1
ATOM 689 C C . ASP A 1 85 ? 9.762 1.112 -16.177 1.00 83.00 85 ASP A C 1
ATOM 691 O O . ASP A 1 85 ? 9.270 1.994 -15.470 1.00 83.00 85 ASP A O 1
ATOM 695 N N . GLU A 1 86 ? 10.541 0.147 -15.680 1.00 82.62 86 GLU A N 1
ATOM 696 C CA . GLU A 1 86 ? 10.888 0.005 -14.256 1.00 82.62 86 GLU A CA 1
ATOM 697 C C . GLU A 1 86 ? 11.537 1.264 -13.659 1.00 82.62 86 GLU A C 1
ATOM 699 O O . GLU A 1 86 ? 11.464 1.510 -12.458 1.00 82.62 86 GLU A O 1
ATOM 704 N N . ARG A 1 87 ? 12.112 2.131 -14.501 1.00 85.00 87 ARG A N 1
ATOM 705 C CA . ARG A 1 87 ? 12.710 3.407 -14.080 1.00 85.00 87 ARG A CA 1
ATOM 706 C C . ARG A 1 87 ? 11.679 4.509 -13.854 1.00 85.00 87 ARG A C 1
ATOM 708 O O . ARG A 1 87 ? 12.044 5.607 -13.436 1.00 85.00 87 ARG A O 1
ATOM 715 N N . LYS A 1 88 ? 10.412 4.250 -14.174 1.00 86.12 88 LYS A N 1
ATOM 716 C CA . LYS A 1 88 ? 9.296 5.193 -14.061 1.00 86.12 88 LYS A CA 1
ATOM 717 C C . LYS A 1 88 ? 8.171 4.587 -13.221 1.00 86.12 88 LYS A C 1
ATOM 719 O O . LYS A 1 88 ? 7.079 4.345 -13.749 1.00 86.12 88 LYS A O 1
ATOM 724 N N . PRO A 1 89 ? 8.419 4.320 -11.927 1.00 87.75 89 PRO A N 1
ATOM 725 C CA . PRO A 1 89 ? 7.360 3.901 -11.032 1.00 87.75 89 PRO A CA 1
ATOM 726 C C . PRO A 1 89 ? 6.386 5.061 -10.809 1.00 87.75 89 PRO A C 1
ATOM 728 O O . PRO A 1 89 ? 6.786 6.219 -10.682 1.00 87.75 89 PRO A O 1
ATOM 731 N N . ALA A 1 90 ? 5.100 4.747 -10.782 1.00 87.94 90 ALA A N 1
ATOM 732 C CA . ALA A 1 90 ? 4.032 5.711 -10.589 1.00 87.94 90 ALA A CA 1
ATOM 733 C C . ALA A 1 90 ? 2.929 5.122 -9.706 1.00 87.94 90 ALA A C 1
ATOM 735 O O . ALA A 1 90 ? 2.771 3.902 -9.603 1.00 87.94 90 ALA A O 1
ATOM 736 N N . LEU A 1 91 ? 2.179 6.020 -9.069 1.00 90.25 91 LEU A N 1
ATOM 737 C CA . LEU A 1 91 ? 1.000 5.696 -8.282 1.00 90.25 91 LEU A CA 1
ATOM 738 C C . LEU A 1 91 ? -0.253 6.206 -8.995 1.00 90.25 91 LEU A C 1
ATOM 740 O O . LEU A 1 91 ? -0.290 7.337 -9.476 1.00 90.25 91 LEU A O 1
ATOM 744 N N . GLU A 1 92 ? -1.276 5.365 -9.038 1.00 89.19 92 GLU A N 1
ATOM 745 C CA . GLU A 1 92 ? -2.624 5.690 -9.489 1.00 89.19 92 GLU A CA 1
ATOM 746 C C . GLU A 1 92 ? -3.562 5.666 -8.278 1.00 89.19 92 GLU A C 1
ATOM 748 O O . GLU A 1 92 ? -3.433 4.821 -7.387 1.00 89.19 92 GLU A O 1
ATOM 753 N N . MET A 1 93 ? -4.474 6.632 -8.203 1.00 91.00 93 MET A N 1
ATOM 754 C CA . MET A 1 93 ? -5.443 6.745 -7.114 1.00 91.00 93 MET A CA 1
ATOM 755 C C . MET A 1 93 ? -6.766 6.126 -7.554 1.00 91.00 93 MET A C 1
ATOM 757 O O . MET A 1 93 ? -7.344 6.562 -8.546 1.00 91.00 93 MET A O 1
ATOM 761 N N . GLU A 1 94 ? -7.262 5.151 -6.795 1.00 90.19 94 GLU A N 1
ATOM 762 C CA . GLU A 1 94 ? -8.561 4.511 -7.059 1.00 90.19 94 GLU A CA 1
ATOM 763 C C . GLU A 1 94 ? -9.690 5.166 -6.251 1.00 90.19 94 GLU A C 1
ATOM 765 O O . GLU A 1 94 ? -10.840 5.188 -6.686 1.00 90.19 94 GLU A O 1
ATOM 770 N N . ALA A 1 95 ? -9.362 5.733 -5.085 1.00 88.25 95 ALA A N 1
ATOM 771 C CA . ALA A 1 95 ? -10.304 6.427 -4.209 1.00 88.25 95 ALA A CA 1
ATOM 772 C C . ALA A 1 95 ? -10.113 7.950 -4.267 1.00 88.25 95 ALA A C 1
ATOM 774 O O . ALA A 1 95 ? -8.999 8.453 -4.453 1.00 88.25 95 ALA A O 1
ATOM 775 N N . GLN A 1 96 ? -11.190 8.717 -4.063 1.00 86.38 96 GLN A N 1
ATOM 776 C CA . GLN A 1 96 ? -11.079 10.173 -3.966 1.00 86.38 96 GLN A CA 1
ATOM 777 C C . GLN A 1 96 ? -10.376 10.559 -2.656 1.00 86.38 96 GLN A C 1
ATOM 779 O O . GLN A 1 96 ? -10.643 9.949 -1.623 1.00 86.38 96 GLN A O 1
ATOM 784 N N . PRO A 1 97 ? -9.580 11.646 -2.609 1.00 83.38 97 PRO A N 1
ATOM 785 C CA . PRO A 1 97 ? -8.842 12.040 -1.400 1.00 83.38 97 PRO A CA 1
ATOM 786 C C . PRO A 1 97 ? -9.684 12.190 -0.119 1.00 83.38 97 PRO A C 1
ATOM 788 O O . PRO A 1 97 ? -9.171 12.024 0.986 1.00 83.38 97 PRO A O 1
ATOM 791 N N . LYS A 1 98 ? -10.980 12.507 -0.254 1.00 84.81 98 LYS A N 1
ATOM 792 C CA . LYS A 1 98 ? -11.933 12.634 0.864 1.00 84.81 98 LYS A CA 1
ATOM 793 C C . LYS A 1 98 ? -12.374 11.289 1.459 1.00 84.81 98 LYS A C 1
ATOM 795 O O . LYS A 1 98 ? -12.867 11.268 2.581 1.00 84.81 98 LYS A O 1
ATOM 800 N N . GLU A 1 99 ? -12.240 10.210 0.695 1.00 86.19 99 GLU A N 1
ATOM 801 C CA . GLU A 1 99 ? -12.631 8.843 1.064 1.00 86.19 99 GLU A CA 1
ATOM 802 C C . GLU A 1 99 ? -11.487 8.114 1.778 1.00 86.19 99 GLU A C 1
ATOM 804 O O . GLU A 1 99 ? -11.710 7.094 2.414 1.00 86.19 99 GLU A O 1
ATOM 809 N N . ILE A 1 100 ? -10.281 8.685 1.727 1.00 90.38 100 ILE A N 1
ATOM 810 C CA . ILE A 1 100 ? -9.058 8.093 2.254 1.00 90.38 100 ILE A CA 1
ATOM 811 C C . ILE A 1 100 ? -8.844 8.523 3.709 1.00 90.38 100 ILE A C 1
ATOM 813 O O . ILE A 1 100 ? -8.821 9.717 4.056 1.00 90.38 100 ILE A O 1
ATOM 817 N N . GLY A 1 101 ? -8.635 7.548 4.586 1.00 91.12 101 GLY A N 1
ATOM 818 C CA . GLY A 1 101 ? -8.361 7.774 5.996 1.00 91.12 101 GLY A CA 1
ATOM 819 C C . GLY A 1 101 ? -7.054 8.531 6.235 1.00 91.12 101 GLY A C 1
ATOM 820 O O . GLY A 1 101 ? -6.175 8.648 5.379 1.00 91.12 101 GLY A O 1
ATOM 821 N N . ALA A 1 102 ? -6.910 9.098 7.434 1.00 91.19 102 ALA A N 1
ATOM 822 C CA . ALA A 1 102 ? -5.749 9.925 7.776 1.00 91.19 102 ALA A CA 1
ATOM 823 C C . ALA A 1 102 ? -4.420 9.157 7.660 1.00 91.19 102 ALA A C 1
ATOM 825 O O . ALA A 1 102 ? -3.412 9.719 7.232 1.00 91.19 102 ALA A O 1
ATOM 826 N N . ARG A 1 103 ? -4.429 7.865 8.009 1.00 92.25 103 ARG A N 1
ATOM 827 C CA . ARG A 1 103 ? -3.250 7.000 7.930 1.00 92.25 103 ARG A CA 1
ATOM 828 C C . ARG A 1 103 ? -2.858 6.711 6.485 1.00 92.25 103 ARG A C 1
ATOM 830 O O . ARG A 1 103 ? -1.699 6.906 6.137 1.00 92.25 103 ARG A O 1
ATOM 837 N N . ALA A 1 104 ? -3.814 6.307 5.649 1.00 92.50 104 ALA A N 1
ATOM 838 C CA . ALA A 1 104 ? -3.582 6.116 4.223 1.00 92.50 104 ALA A CA 1
ATOM 839 C C . ALA A 1 104 ? -3.072 7.400 3.554 1.00 92.50 104 ALA A C 1
ATOM 841 O O . ALA A 1 104 ? -2.105 7.349 2.804 1.00 92.50 104 ALA A O 1
ATOM 842 N N . ARG A 1 105 ? -3.640 8.566 3.893 1.00 91.25 105 ARG A N 1
ATOM 843 C CA . ARG A 1 105 ? -3.154 9.862 3.390 1.00 91.25 105 ARG A CA 1
ATOM 844 C C . ARG A 1 105 ? -1.706 10.148 3.775 1.00 91.25 105 ARG A C 1
ATOM 846 O O . ARG A 1 105 ? -0.935 10.572 2.925 1.00 91.25 105 ARG A O 1
ATOM 853 N N . ALA A 1 106 ? -1.327 9.898 5.029 1.00 90.81 106 ALA A N 1
ATOM 854 C CA . ALA A 1 106 ? 0.062 10.051 5.461 1.00 90.81 106 ALA A CA 1
ATOM 855 C C . ALA A 1 106 ? 1.002 9.081 4.724 1.00 90.81 106 ALA A C 1
ATOM 857 O O . ALA A 1 106 ? 2.130 9.438 4.401 1.00 90.81 106 ALA A O 1
ATOM 858 N N . TYR A 1 107 ? 0.524 7.872 4.427 1.00 92.75 107 TYR A N 1
ATOM 859 C CA . TYR A 1 107 ? 1.291 6.846 3.724 1.00 92.75 107 TYR A CA 1
ATOM 860 C C . TYR A 1 107 ? 1.407 7.094 2.206 1.00 92.75 107 TYR A C 1
ATOM 862 O O . TYR A 1 107 ? 2.378 6.670 1.581 1.00 92.75 107 TYR A O 1
ATOM 870 N N . LEU A 1 108 ? 0.447 7.825 1.628 1.00 90.50 108 LEU A N 1
ATOM 871 C CA . LEU A 1 108 ? 0.379 8.251 0.222 1.00 90.50 108 LEU A CA 1
ATOM 872 C C . LEU A 1 108 ? 0.856 9.698 0.000 1.00 90.50 108 LEU A C 1
ATOM 874 O O . LEU A 1 108 ? 0.544 10.298 -1.028 1.00 90.50 108 LEU A O 1
ATOM 878 N N . GLN A 1 109 ? 1.589 10.272 0.957 1.00 80.81 109 GLN A N 1
ATOM 879 C CA . GLN A 1 109 ? 1.951 11.696 0.980 1.00 80.81 109 GLN A CA 1
ATOM 880 C C . GLN A 1 109 ? 2.562 12.233 -0.330 1.00 80.81 109 GLN A C 1
ATOM 882 O O . GLN A 1 109 ? 2.316 13.383 -0.666 1.00 80.81 109 GLN A O 1
ATOM 887 N N . ASP A 1 110 ? 3.266 11.408 -1.112 1.00 68.88 110 ASP A N 1
ATOM 888 C CA . ASP A 1 110 ? 3.926 11.850 -2.352 1.00 68.88 110 ASP A CA 1
ATOM 889 C C . ASP A 1 110 ? 2.966 12.053 -3.543 1.00 68.88 110 ASP A C 1
ATOM 891 O O . ASP A 1 110 ? 3.371 12.608 -4.562 1.00 68.88 110 ASP A O 1
ATOM 895 N N . VAL A 1 111 ? 1.706 11.613 -3.441 1.00 66.19 111 VAL A N 1
ATOM 896 C CA . VAL A 1 111 ? 0.736 11.612 -4.561 1.00 66.19 111 VAL A CA 1
ATOM 897 C C . VAL A 1 111 ? -0.393 12.621 -4.373 1.00 66.19 111 VAL A C 1
ATOM 899 O O . VAL A 1 111 ? -1.026 13.032 -5.339 1.00 66.19 111 VAL A O 1
ATOM 902 N N . LEU A 1 112 ? -0.674 13.029 -3.135 1.00 59.44 112 LEU A N 1
ATOM 903 C CA . LEU A 1 112 ? -1.840 13.855 -2.795 1.00 59.44 112 LEU 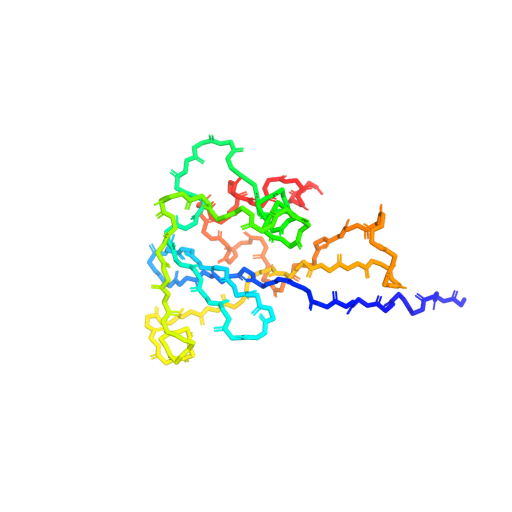A CA 1
ATOM 904 C C . LEU A 1 112 ? -1.592 15.373 -2.932 1.00 59.44 112 LEU A C 1
ATOM 906 O O . LEU A 1 112 ? -2.250 16.158 -2.246 1.00 59.44 112 LEU A O 1
ATOM 910 N N . HIS A 1 113 ? -0.652 15.778 -3.790 1.00 48.03 113 HIS A N 1
ATOM 911 C CA . HIS A 1 113 ? -0.254 17.172 -4.009 1.00 48.03 113 HIS A CA 1
ATOM 912 C C . HIS A 1 113 ? -0.962 17.833 -5.194 1.00 48.03 113 HIS A C 1
ATOM 914 O O . HIS A 1 113 ? -1.046 17.205 -6.272 1.00 48.03 113 HIS A O 1
#

Foldseek 3Di:
DDPPFDWDFAKWWKAAPVRWIKIAGPPQWIKTPALVDQPAADQVQSCCCVPVVDDPPRIDTDGSVCCVPNRHMDTAKTWGAGSNPPVRIDMDGPDDPVVHDPSRCSRHVVPPD